Protein AF-A0A438CJ14-F1 (afdb_monomer)

Solvent-accessible surface area (backbone atoms only — not comparable to full-atom values): 4090 Å² total; per-residue (Å²): 134,67,65,50,61,53,34,54,58,47,58,76,66,44,58,53,82,80,55,66,68,58,41,51,53,53,51,54,53,39,53,67,61,40,82,86,66,50,75,66,56,51,52,50,55,56,50,67,23,41,45,70,68,58,48,50,50,52,57,47,52,59,53,55,64,75,64,74,119

Structure (mmCIF, N/CA/C/O backbone):
data_AF-A0A438CJ14-F1
#
_entry.id   AF-A0A438CJ14-F1
#
loop_
_atom_site.group_PDB
_atom_site.id
_atom_site.type_symbol
_atom_site.label_atom_id
_atom_site.label_alt_id
_atom_site.label_comp_id
_atom_site.label_asym_id
_atom_site.label_entity_id
_atom_site.label_seq_id
_atom_site.pdbx_PDB_ins_code
_atom_site.Cartn_x
_atom_site.Cartn_y
_atom_site.Cartn_z
_atom_site.occupancy
_atom_site.B_iso_or_equiv
_atom_site.auth_seq_id
_atom_site.auth_comp_id
_atom_site.auth_asym_id
_atom_site.auth_atom_id
_atom_site.pdbx_PDB_model_num
ATOM 1 N N . MET A 1 1 ? -22.308 -7.053 4.254 1.00 62.97 1 MET A N 1
ATOM 2 C CA . MET A 1 1 ? -20.886 -7.186 3.863 1.00 62.97 1 MET A CA 1
ATOM 3 C C . MET A 1 1 ? -20.089 -6.163 4.661 1.00 62.97 1 MET A C 1
ATOM 5 O O . MET A 1 1 ? -20.507 -5.014 4.699 1.00 62.97 1 MET A O 1
ATOM 9 N N . ASN A 1 2 ? -19.038 -6.567 5.379 1.00 85.25 2 ASN A N 1
ATOM 10 C CA . ASN A 1 2 ? -18.265 -5.643 6.217 1.00 85.25 2 ASN A CA 1
ATOM 11 C C . ASN A 1 2 ? -17.206 -4.929 5.359 1.00 85.25 2 ASN A C 1
ATOM 13 O O . ASN A 1 2 ? -16.179 -5.524 5.037 1.00 85.25 2 ASN A O 1
ATOM 17 N N . MET A 1 3 ? -17.473 -3.676 4.974 1.00 84.56 3 MET A N 1
ATOM 18 C CA . MET A 1 3 ? -16.593 -2.893 4.093 1.00 84.56 3 MET A CA 1
ATOM 19 C C . MET A 1 3 ? -15.196 -2.668 4.691 1.00 84.56 3 MET A C 1
ATOM 21 O O . MET A 1 3 ? -14.211 -2.702 3.962 1.00 84.56 3 MET A O 1
ATOM 25 N N . VAL A 1 4 ? -15.088 -2.554 6.020 1.00 87.12 4 VAL A N 1
ATOM 26 C CA . VAL A 1 4 ? -13.802 -2.349 6.708 1.00 87.12 4 VAL A CA 1
ATOM 27 C C . VAL A 1 4 ? -12.896 -3.570 6.560 1.00 87.12 4 VAL A C 1
ATOM 29 O O . VAL A 1 4 ? -11.713 -3.436 6.259 1.00 87.12 4 VAL A O 1
ATOM 32 N N . TRP A 1 5 ? -13.448 -4.776 6.720 1.00 89.69 5 TRP A N 1
ATOM 33 C CA . TRP A 1 5 ? -12.678 -6.013 6.561 1.00 89.69 5 TRP A CA 1
ATOM 34 C C . TRP A 1 5 ? -12.179 -6.196 5.119 1.00 89.69 5 TRP A C 1
ATOM 36 O O . TRP A 1 5 ? -11.030 -6.575 4.902 1.00 89.69 5 TRP A O 1
ATOM 46 N N . VAL A 1 6 ? -13.017 -5.868 4.128 1.00 92.75 6 VAL A N 1
ATOM 47 C CA . VAL A 1 6 ? -12.640 -5.928 2.704 1.00 92.75 6 VAL A CA 1
ATOM 48 C C . VAL A 1 6 ? -11.504 -4.950 2.394 1.00 92.75 6 VAL A C 1
ATOM 50 O O . VAL A 1 6 ? -10.543 -5.324 1.718 1.00 92.75 6 VAL A O 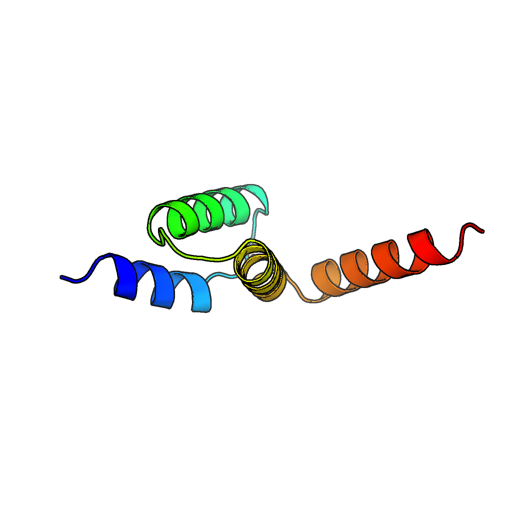1
ATOM 53 N N . ALA A 1 7 ? -11.572 -3.727 2.925 1.00 92.31 7 ALA A N 1
ATOM 54 C CA . ALA A 1 7 ? -10.515 -2.733 2.764 1.00 92.31 7 ALA A CA 1
ATOM 55 C C . ALA A 1 7 ? -9.197 -3.191 3.411 1.00 92.31 7 ALA A C 1
ATOM 57 O O . ALA A 1 7 ? -8.138 -3.096 2.793 1.00 92.31 7 ALA A O 1
ATOM 58 N N . GLN A 1 8 ? -9.250 -3.773 4.614 1.00 90.75 8 GLN A N 1
ATOM 59 C CA . GLN A 1 8 ? -8.070 -4.329 5.288 1.00 90.75 8 GLN A CA 1
ATOM 60 C C . GLN A 1 8 ? -7.420 -5.466 4.492 1.00 90.75 8 GLN A C 1
ATOM 62 O O . GLN A 1 8 ? -6.196 -5.530 4.381 1.00 90.75 8 GLN A O 1
ATOM 67 N N . GLU A 1 9 ? -8.222 -6.368 3.932 1.00 92.06 9 GLU A N 1
ATOM 68 C CA . GLU A 1 9 ? -7.714 -7.490 3.145 1.00 92.06 9 GLU A CA 1
ATOM 69 C C . GLU A 1 9 ? -7.125 -7.036 1.801 1.00 92.06 9 GLU A C 1
ATOM 71 O O . GLU A 1 9 ? -6.120 -7.582 1.343 1.00 92.06 9 GLU A O 1
ATOM 76 N N . SER A 1 10 ? -7.707 -5.997 1.200 1.00 93.19 10 SER A N 1
ATOM 77 C CA . SER A 1 10 ? -7.190 -5.366 -0.019 1.00 93.19 10 SER A CA 1
ATOM 78 C C . SER A 1 10 ? -5.872 -4.638 0.252 1.00 93.19 10 SER A C 1
ATOM 80 O O . SER A 1 10 ? -4.911 -4.806 -0.496 1.00 93.19 10 SER A O 1
ATOM 82 N N . LEU A 1 11 ? -5.770 -3.931 1.381 1.00 93.62 11 LEU A N 1
ATOM 83 C CA . LEU A 1 11 ? -4.552 -3.236 1.799 1.00 93.62 11 LEU A CA 1
ATOM 84 C C . LEU A 1 11 ? -3.360 -4.187 1.964 1.00 93.62 11 LEU A C 1
ATOM 86 O O . LEU A 1 11 ? -2.260 -3.867 1.525 1.00 93.62 11 LEU A O 1
ATOM 90 N N . LYS A 1 12 ? -3.572 -5.384 2.527 1.00 90.56 12 LYS A N 1
ATOM 91 C CA . LYS A 1 12 ? -2.516 -6.409 2.665 1.00 90.56 12 LYS A CA 1
ATOM 92 C C . LYS A 1 12 ? -1.989 -6.924 1.323 1.00 90.56 12 LYS A C 1
ATOM 94 O O . LYS A 1 12 ? -0.858 -7.402 1.249 1.00 90.56 12 LYS A O 1
ATOM 99 N N . LYS A 1 13 ? -2.826 -6.897 0.285 1.00 92.38 13 LYS A N 1
ATOM 100 C CA . LYS A 1 13 ? -2.508 -7.401 -1.060 1.00 92.38 13 LYS A CA 1
ATOM 101 C C . LYS A 1 13 ? -1.986 -6.307 -1.983 1.00 92.38 13 LYS A C 1
ATOM 103 O O . LYS A 1 13 ? -1.410 -6.637 -3.019 1.00 92.38 13 LYS A O 1
ATOM 108 N N . LEU A 1 14 ? -2.167 -5.042 -1.605 1.00 94.19 14 LEU A N 1
ATOM 109 C CA . LEU A 1 14 ? -1.763 -3.896 -2.395 1.00 94.19 14 LEU A CA 1
ATOM 110 C C . LEU A 1 14 ? -0.252 -3.920 -2.639 1.00 94.19 14 LEU A C 1
ATOM 112 O O . LEU A 1 14 ? 0.556 -3.968 -1.710 1.00 94.19 14 LEU A O 1
ATOM 116 N N . LYS A 1 15 ? 0.131 -3.872 -3.914 1.00 93.75 15 LYS A N 1
ATOM 117 C CA . LYS A 1 15 ? 1.527 -3.824 -4.343 1.00 93.75 15 LYS A CA 1
ATOM 118 C C . LYS A 1 15 ? 1.687 -2.833 -5.476 1.00 93.75 15 LYS A C 1
ATOM 120 O O . LYS A 1 15 ? 0.857 -2.769 -6.378 1.00 93.75 15 LYS A O 1
ATOM 125 N N . TRP A 1 16 ? 2.800 -2.112 -5.480 1.00 91.88 16 TRP A N 1
ATOM 126 C CA . TRP A 1 16 ? 3.182 -1.303 -6.624 1.00 91.88 16 TRP A CA 1
ATOM 127 C C . TRP A 1 16 ? 3.672 -2.205 -7.767 1.00 91.88 16 TRP A C 1
ATOM 129 O O . TRP A 1 16 ? 4.799 -2.708 -7.763 1.00 91.88 16 TRP A O 1
ATOM 139 N N . THR A 1 17 ? 2.805 -2.415 -8.756 1.00 85.19 17 THR A N 1
ATOM 140 C CA . THR A 1 17 ? 3.055 -3.298 -9.905 1.00 85.19 17 THR A CA 1
ATOM 141 C C . THR A 1 17 ? 3.505 -2.553 -11.160 1.00 85.19 17 THR A C 1
ATOM 143 O O . THR A 1 17 ? 4.378 -3.050 -11.867 1.00 85.19 17 THR A O 1
ATOM 146 N N . SER A 1 18 ? 2.954 -1.368 -11.443 1.00 82.44 18 SER A N 1
ATOM 147 C CA . SER A 1 18 ? 3.268 -0.618 -12.671 1.00 82.44 18 SER A CA 1
ATOM 148 C C . SER A 1 18 ? 3.479 0.867 -12.401 1.00 82.44 18 SER A C 1
ATOM 150 O O . SER A 1 18 ? 4.616 1.303 -12.222 1.00 82.44 18 SER A O 1
ATOM 152 N N . PHE A 1 19 ? 2.408 1.653 -12.295 1.00 90.44 19 PHE A N 1
ATOM 153 C CA . PHE A 1 19 ? 2.518 3.090 -12.074 1.00 90.44 19 PHE A CA 1
ATOM 154 C C . PHE A 1 19 ? 2.354 3.432 -10.600 1.00 90.44 19 PHE A C 1
ATOM 156 O O . PHE A 1 19 ? 1.388 3.043 -9.946 1.00 90.44 19 PHE A O 1
ATOM 163 N N . PHE A 1 20 ? 3.302 4.209 -10.081 1.00 88.62 20 PHE A N 1
ATOM 164 C CA . PHE A 1 20 ? 3.270 4.664 -8.695 1.00 88.62 20 PHE A CA 1
ATOM 165 C C . PHE A 1 20 ? 2.017 5.500 -8.391 1.00 88.62 20 PHE A C 1
ATOM 167 O O . PHE A 1 20 ? 1.469 5.418 -7.298 1.00 88.62 20 PHE A O 1
ATOM 174 N N . ILE A 1 21 ? 1.529 6.266 -9.372 1.00 92.69 21 ILE A N 1
ATOM 175 C CA . ILE A 1 21 ? 0.317 7.084 -9.229 1.00 92.69 21 ILE A CA 1
ATOM 176 C C . ILE A 1 21 ? -0.906 6.212 -8.926 1.00 92.69 21 ILE A C 1
ATOM 178 O O . ILE A 1 21 ? -1.702 6.572 -8.061 1.00 92.69 21 ILE A O 1
ATOM 182 N N . ASP A 1 22 ? -1.043 5.071 -9.599 1.00 93.88 22 ASP A N 1
ATOM 183 C CA . ASP A 1 22 ? -2.177 4.167 -9.390 1.00 93.88 22 ASP A CA 1
ATOM 184 C C . ASP A 1 22 ? -2.102 3.517 -8.007 1.00 93.88 22 ASP A C 1
ATOM 186 O O . ASP A 1 22 ? -3.093 3.500 -7.281 1.00 93.88 22 ASP A O 1
ATOM 190 N N . TYR A 1 23 ? -0.896 3.120 -7.584 1.00 95.00 23 TYR A N 1
ATOM 191 C CA . TYR A 1 23 ? -0.647 2.630 -6.228 1.00 95.00 23 TYR A CA 1
ATOM 192 C C . TYR A 1 23 ? -1.042 3.652 -5.152 1.00 95.00 23 TYR A C 1
ATOM 194 O O . TYR A 1 23 ? -1.734 3.310 -4.197 1.00 95.00 23 TYR A O 1
ATOM 202 N N . VAL A 1 24 ? -0.630 4.918 -5.304 1.00 93.94 24 VAL A N 1
ATOM 203 C CA . VAL A 1 24 ? -0.965 5.982 -4.344 1.00 93.94 24 VAL A CA 1
ATOM 204 C C . VAL A 1 24 ? -2.473 6.218 -4.298 1.00 93.94 24 VAL A C 1
ATOM 206 O O . VAL A 1 24 ? -3.026 6.329 -3.208 1.00 93.94 24 VAL A O 1
ATOM 209 N N . LYS A 1 25 ? -3.149 6.258 -5.452 1.00 94.94 25 LYS A N 1
ATOM 210 C CA . LYS A 1 25 ? -4.609 6.426 -5.517 1.00 94.94 25 LYS A CA 1
ATOM 211 C C . LYS A 1 25 ? -5.343 5.295 -4.799 1.00 94.94 25 LYS A C 1
ATOM 213 O O . LYS A 1 25 ? -6.227 5.566 -3.989 1.00 94.94 25 LYS A O 1
ATOM 218 N N . GLU A 1 26 ? -4.965 4.049 -5.072 1.00 94.38 26 GLU A N 1
ATOM 219 C CA . GLU A 1 26 ? -5.596 2.872 -4.472 1.00 94.38 26 GLU A CA 1
ATOM 220 C C . GLU A 1 26 ? -5.331 2.808 -2.961 1.00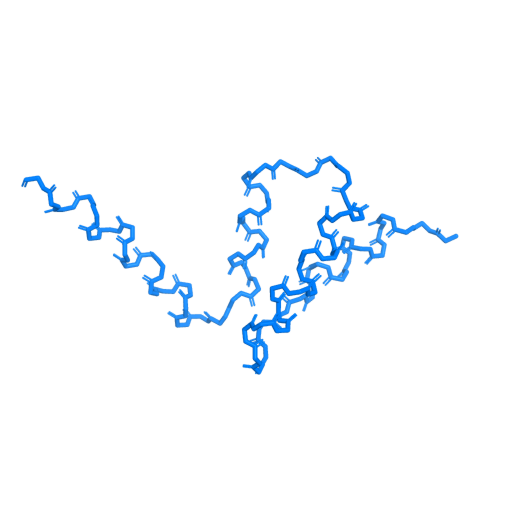 94.38 26 GLU A C 1
ATOM 222 O O . GLU A 1 26 ? -6.263 2.645 -2.174 1.00 94.38 26 GLU A O 1
ATOM 227 N N . PHE A 1 27 ? -4.091 3.068 -2.535 1.00 94.75 27 PHE A N 1
ATOM 228 C CA . PHE A 1 27 ? -3.741 3.176 -1.120 1.00 94.75 27 PHE A CA 1
ATOM 229 C C . PHE A 1 27 ? -4.561 4.262 -0.408 1.00 94.75 27 PHE A C 1
ATOM 231 O O . PHE A 1 27 ? -5.133 4.017 0.654 1.00 94.75 27 PHE A O 1
ATOM 238 N N . SER A 1 28 ? -4.651 5.463 -0.990 1.00 93.06 28 SER A N 1
ATOM 239 C CA . SER A 1 28 ? -5.424 6.571 -0.425 1.00 93.06 28 SER A CA 1
ATOM 240 C C . SER A 1 28 ? -6.906 6.234 -0.289 1.00 93.06 28 SER A C 1
ATOM 242 O O . SER A 1 28 ? -7.491 6.572 0.736 1.00 93.06 28 SER A O 1
ATOM 244 N N . SER A 1 29 ? -7.495 5.535 -1.265 1.00 93.50 29 SER A N 1
ATOM 245 C CA . SER A 1 29 ? -8.883 5.068 -1.172 1.00 93.50 29 SER A CA 1
ATOM 246 C C . SER A 1 29 ? -9.074 4.119 0.013 1.00 93.50 29 SER A C 1
ATOM 248 O O . SER A 1 29 ? -9.954 4.334 0.841 1.00 93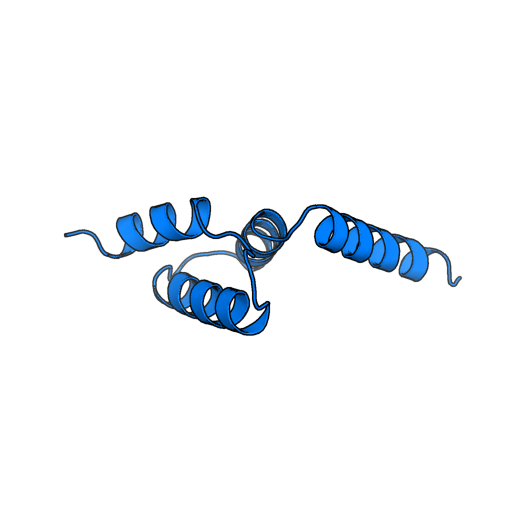.50 29 SER A O 1
ATOM 250 N N . LEU A 1 30 ? -8.200 3.118 0.155 1.00 93.56 30 LEU A N 1
ATOM 251 C CA . LEU A 1 30 ? -8.296 2.109 1.215 1.00 93.56 30 LEU A CA 1
ATOM 252 C C . LEU A 1 30 ? -8.134 2.700 2.621 1.00 93.56 30 LEU A C 1
ATOM 254 O O . LEU A 1 30 ? -8.788 2.264 3.565 1.00 93.56 30 LEU A O 1
ATOM 258 N N . ILE A 1 31 ? -7.279 3.710 2.776 1.00 91.81 31 ILE A N 1
ATOM 259 C CA . ILE A 1 31 ? -7.077 4.380 4.065 1.00 91.81 31 ILE A CA 1
ATOM 260 C C . ILE A 1 31 ? -8.287 5.228 4.485 1.00 91.81 31 ILE A C 1
ATOM 262 O O . ILE A 1 31 ? -8.494 5.418 5.683 1.00 91.81 31 ILE A O 1
ATOM 266 N N . LEU A 1 32 ? -9.093 5.726 3.543 1.00 90.56 32 LEU A N 1
ATOM 267 C CA . LEU A 1 32 ? -10.334 6.440 3.867 1.00 90.56 32 LEU A CA 1
ATOM 268 C C . LEU A 1 32 ? -11.418 5.489 4.394 1.00 90.56 32 LEU A C 1
ATOM 270 O O . LEU A 1 32 ? -12.183 5.870 5.282 1.00 90.56 32 LEU A O 1
ATOM 274 N N . ASP A 1 33 ? -11.432 4.247 3.909 1.00 89.81 33 ASP A N 1
ATOM 275 C CA . ASP A 1 33 ? -12.366 3.209 4.356 1.00 89.81 33 ASP A CA 1
ATOM 276 C C . ASP A 1 33 ? -12.008 2.642 5.747 1.00 89.81 33 ASP A C 1
ATOM 278 O O . ASP A 1 33 ? -12.868 2.101 6.448 1.00 89.81 33 ASP A O 1
ATOM 282 N N . ILE A 1 34 ? -10.752 2.797 6.192 1.00 90.50 34 ILE A N 1
ATOM 283 C CA . ILE A 1 34 ? -10.252 2.323 7.493 1.00 90.50 34 ILE A CA 1
ATOM 284 C C . ILE A 1 34 ? -10.091 3.513 8.457 1.00 90.50 34 ILE A C 1
ATOM 286 O O . ILE A 1 34 ? -9.004 4.076 8.615 1.00 90.50 34 ILE A O 1
ATOM 290 N N . LYS A 1 35 ? -11.189 3.888 9.129 1.00 80.50 35 LYS A N 1
ATOM 291 C CA . LYS A 1 35 ? -11.285 5.102 9.968 1.00 80.50 35 LYS A CA 1
ATOM 292 C C . LYS A 1 35 ? -10.231 5.233 11.079 1.00 80.50 35 LYS A C 1
ATOM 294 O O . LYS A 1 35 ? -9.755 6.342 11.304 1.00 80.50 35 LYS A O 1
ATOM 299 N N . ASP A 1 36 ? -9.819 4.135 11.712 1.00 85.62 36 ASP A N 1
ATOM 300 C CA . ASP A 1 36 ? -9.009 4.176 12.944 1.00 85.62 36 ASP A CA 1
ATOM 301 C C . ASP A 1 36 ? -7.559 3.696 12.762 1.00 85.62 36 ASP A C 1
ATOM 303 O O . ASP A 1 36 ? -6.941 3.164 13.682 1.00 85.62 36 ASP A O 1
ATOM 307 N N . MET A 1 37 ? -6.979 3.868 11.568 1.00 88.94 37 MET A N 1
ATOM 308 C CA . MET A 1 37 ? -5.568 3.532 11.353 1.00 88.94 37 MET A CA 1
ATOM 309 C C . MET A 1 37 ? -4.642 4.656 11.846 1.00 88.94 37 MET A C 1
ATOM 311 O O . MET A 1 37 ? -4.797 5.823 11.463 1.00 88.94 37 MET A O 1
ATOM 315 N N . SER A 1 38 ? -3.636 4.315 12.656 1.00 91.50 38 SER A N 1
ATOM 316 C CA . SER A 1 38 ? -2.652 5.291 13.131 1.00 91.50 38 SER A CA 1
ATOM 317 C C . SER A 1 38 ? -1.757 5.797 11.988 1.00 91.50 38 SER A C 1
ATOM 319 O O . SER A 1 38 ? -1.626 5.160 10.942 1.00 91.50 38 SER A O 1
ATOM 321 N N . LYS A 1 39 ? -1.101 6.952 12.167 1.00 88.69 39 LYS A N 1
ATOM 322 C CA . LYS A 1 39 ? -0.125 7.458 11.179 1.00 88.69 39 LYS A CA 1
ATOM 323 C C . LYS A 1 39 ? 1.041 6.485 10.966 1.00 88.69 39 LYS A C 1
ATOM 325 O O . LYS A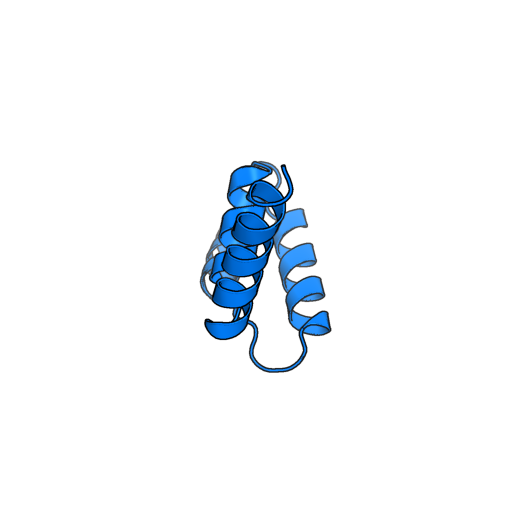 1 39 ? 1.515 6.355 9.840 1.00 88.69 39 LYS A O 1
ATOM 330 N N . VAL A 1 40 ? 1.473 5.807 12.031 1.00 90.25 40 VAL A N 1
ATOM 331 C CA . VAL A 1 40 ? 2.558 4.817 11.986 1.00 90.25 40 VAL A CA 1
ATOM 332 C C . VAL A 1 40 ? 2.128 3.604 11.165 1.00 90.25 40 VAL A C 1
ATOM 334 O O . VAL A 1 40 ? 2.842 3.205 10.249 1.00 90.25 40 VAL A O 1
ATOM 337 N N . ASP A 1 41 ? 0.921 3.090 11.405 1.00 90.69 41 ASP A N 1
ATOM 338 C CA . ASP A 1 41 ? 0.388 1.953 10.651 1.00 90.69 41 ASP A CA 1
ATOM 339 C C . ASP A 1 41 ? 0.170 2.306 9.178 1.00 90.69 41 ASP A C 1
ATOM 341 O O . ASP A 1 41 ? 0.484 1.504 8.298 1.00 90.69 41 ASP A O 1
ATOM 345 N N . LYS A 1 42 ? -0.305 3.524 8.881 1.00 91.81 42 LYS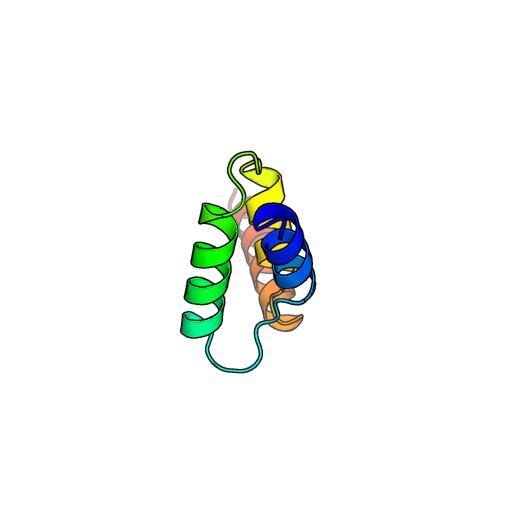 A N 1
ATOM 346 C CA . LYS A 1 42 ? -0.430 4.022 7.501 1.00 91.81 42 LYS A CA 1
ATOM 347 C C . LYS A 1 42 ? 0.917 3.996 6.789 1.00 91.81 42 LYS A C 1
ATOM 349 O O . LYS A 1 42 ? 1.016 3.454 5.693 1.00 91.81 42 LYS A O 1
ATOM 354 N N . LEU A 1 43 ? 1.959 4.541 7.415 1.00 91.00 43 LEU A N 1
ATOM 355 C CA . LEU A 1 43 ? 3.297 4.560 6.830 1.00 91.00 43 LEU A CA 1
ATOM 356 C C . LEU A 1 43 ? 3.845 3.142 6.624 1.00 91.00 43 LEU A C 1
ATOM 358 O O . LEU A 1 43 ? 4.390 2.843 5.562 1.00 91.00 43 LEU A O 1
ATOM 362 N N . PHE A 1 44 ? 3.657 2.257 7.604 1.00 90.06 44 PHE A N 1
ATOM 363 C CA . PHE A 1 44 ? 4.126 0.878 7.521 1.00 90.06 44 PHE A CA 1
ATOM 364 C C . PHE A 1 44 ? 3.457 0.111 6.371 1.00 90.06 44 PHE A C 1
ATOM 366 O O . PHE A 1 44 ? 4.150 -0.486 5.547 1.00 90.06 44 PHE A O 1
ATOM 373 N N . ASN A 1 45 ? 2.126 0.185 6.258 1.00 92.06 45 ASN A N 1
ATOM 374 C CA . ASN A 1 45 ? 1.385 -0.444 5.161 1.00 92.06 45 ASN A CA 1
ATOM 375 C C . ASN A 1 45 ? 1.775 0.154 3.802 1.00 92.06 45 ASN A C 1
ATOM 377 O O . ASN A 1 45 ? 1.972 -0.583 2.836 1.00 92.06 45 ASN A O 1
ATOM 381 N N . PHE A 1 46 ? 1.957 1.478 3.737 1.00 92.50 46 PHE A N 1
ATOM 382 C CA . PHE A 1 46 ? 2.401 2.150 2.520 1.00 92.50 46 PHE A CA 1
ATOM 383 C C . PHE A 1 46 ? 3.770 1.648 2.063 1.00 92.50 46 PHE A C 1
ATOM 385 O O . PHE A 1 46 ? 3.958 1.372 0.883 1.00 92.50 46 PHE A O 1
ATOM 392 N N 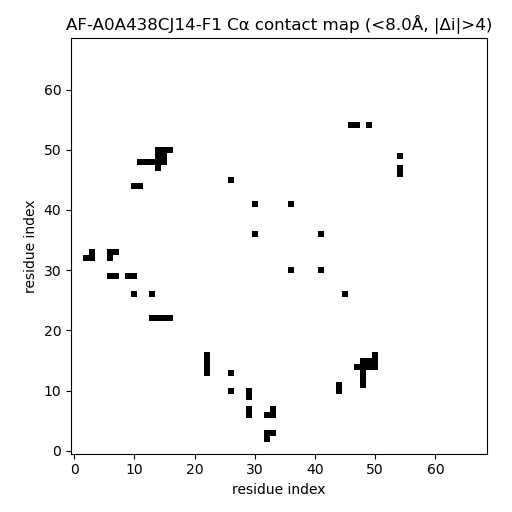. MET A 1 47 ? 4.728 1.507 2.979 1.00 92.06 47 MET A N 1
ATOM 393 C CA . MET A 1 47 ? 6.064 1.012 2.653 1.00 92.06 47 MET A CA 1
ATOM 394 C C . MET A 1 47 ? 6.064 -0.467 2.267 1.00 92.06 47 MET A C 1
ATOM 396 O O . MET A 1 47 ? 6.817 -0.859 1.376 1.00 92.06 47 MET A O 1
ATOM 400 N N . PHE A 1 48 ? 5.229 -1.282 2.913 1.00 91.62 48 PHE A N 1
ATOM 401 C CA . PHE A 1 48 ? 5.161 -2.720 2.667 1.00 91.62 48 PHE A CA 1
ATOM 402 C C . PHE A 1 48 ? 4.741 -3.053 1.227 1.00 91.62 48 PHE A C 1
ATOM 404 O O . PHE A 1 48 ? 5.302 -3.967 0.623 1.00 91.62 48 PHE A O 1
ATOM 411 N N . GLY A 1 49 ? 3.820 -2.274 0.650 1.00 92.44 49 GLY A N 1
ATOM 412 C CA . GLY A 1 49 ? 3.372 -2.448 -0.735 1.00 92.44 49 GLY A CA 1
ATOM 413 C C . GLY A 1 49 ? 4.342 -1.918 -1.803 1.00 92.44 49 GLY A C 1
ATOM 414 O O . GLY A 1 49 ? 4.149 -2.189 -2.989 1.00 92.44 49 GLY A O 1
ATOM 415 N N . LEU A 1 50 ? 5.405 -1.193 -1.433 1.00 93.50 50 LEU A N 1
ATOM 416 C CA . LEU A 1 50 ? 6.403 -0.707 -2.394 1.00 93.50 50 LEU A CA 1
ATOM 417 C C . LEU A 1 50 ? 7.296 -1.834 -2.919 1.00 93.50 50 LEU A C 1
ATOM 419 O O . LEU A 1 50 ? 7.598 -2.800 -2.218 1.00 93.50 50 LEU A O 1
ATOM 423 N N . GLN A 1 51 ? 7.824 -1.651 -4.131 1.00 90.56 51 GLN A N 1
ATOM 424 C CA . GLN A 1 51 ? 8.869 -2.521 -4.663 1.00 90.56 51 GLN A CA 1
ATOM 425 C C . GLN A 1 51 ? 10.133 -2.472 -3.793 1.00 90.56 51 GLN A C 1
ATOM 427 O O . GLN A 1 51 ? 10.495 -1.431 -3.241 1.00 90.56 51 GLN A O 1
ATOM 432 N N . GLY A 1 52 ? 10.848 -3.597 -3.710 1.00 90.12 52 GLY A N 1
ATOM 433 C CA . GLY A 1 52 ? 11.997 -3.740 -2.810 1.00 90.12 52 GLY A CA 1
ATOM 434 C C . GLY A 1 52 ? 13.098 -2.693 -3.018 1.00 90.12 52 GLY A C 1
ATOM 435 O O . GLY A 1 52 ? 13.694 -2.235 -2.042 1.00 90.12 52 GLY A O 1
ATOM 436 N N . TRP A 1 53 ? 13.341 -2.258 -4.261 1.00 89.50 53 TRP A N 1
ATOM 437 C CA . TRP A 1 53 ? 14.318 -1.200 -4.550 1.00 89.50 53 TRP A CA 1
ATOM 438 C C . TRP A 1 53 ? 13.874 0.164 -4.003 1.00 89.50 53 TRP A C 1
ATOM 440 O O . TRP A 1 53 ? 14.693 0.889 -3.447 1.00 89.50 53 TRP A O 1
ATOM 4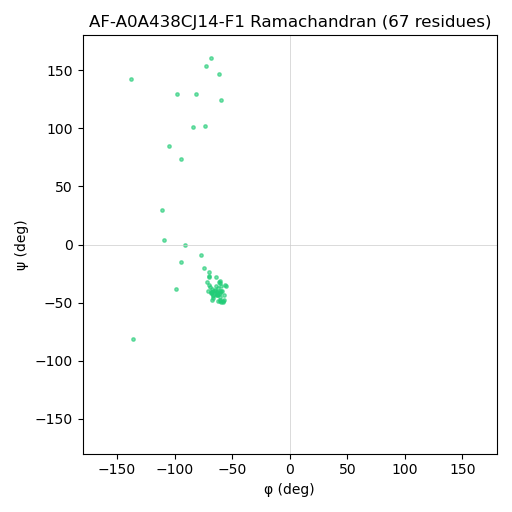50 N N . ALA A 1 54 ? 12.581 0.484 -4.072 1.00 89.88 54 ALA A N 1
ATOM 451 C CA . ALA A 1 54 ? 12.031 1.741 -3.575 1.00 89.88 54 ALA A CA 1
ATOM 452 C C . ALA A 1 54 ? 12.044 1.788 -2.044 1.00 89.88 54 ALA A C 1
ATOM 454 O O . ALA A 1 54 ? 12.451 2.788 -1.455 1.00 89.88 54 ALA A O 1
ATOM 455 N N . GLN A 1 55 ? 11.718 0.667 -1.392 1.00 91.19 55 GLN A N 1
ATOM 456 C CA . GLN A 1 55 ? 11.902 0.529 0.053 1.00 91.19 55 GLN A CA 1
ATOM 457 C C . GLN A 1 55 ? 13.371 0.726 0.461 1.00 91.19 55 GLN A C 1
ATOM 459 O O . GLN A 1 55 ? 13.665 1.340 1.486 1.00 91.19 55 GLN A O 1
ATOM 464 N N . LYS A 1 56 ? 14.313 0.189 -0.328 1.00 90.19 56 LYS A N 1
ATOM 465 C CA . LYS A 1 56 ? 15.754 0.328 -0.076 1.00 90.19 56 LYS A CA 1
ATOM 466 C C . LYS A 1 56 ? 16.216 1.775 -0.231 1.00 90.19 56 LYS A C 1
ATOM 468 O O . LYS A 1 56 ? 17.008 2.232 0.586 1.00 90.19 56 LYS A O 1
ATOM 473 N N . GLU A 1 57 ? 15.706 2.481 -1.234 1.00 89.00 57 GLU A N 1
ATOM 474 C CA . GLU A 1 57 ? 16.029 3.886 -1.479 1.00 89.00 57 GLU A CA 1
ATOM 475 C C . GLU A 1 57 ? 15.491 4.804 -0.376 1.00 89.00 57 GLU A C 1
ATOM 477 O O . GLU A 1 57 ? 16.214 5.683 0.087 1.00 89.00 57 GLU A O 1
ATOM 482 N N . LEU A 1 58 ? 14.270 4.562 0.113 1.00 87.19 58 LEU A N 1
ATOM 483 C CA . LEU A 1 58 ? 13.714 5.294 1.257 1.00 87.19 58 LEU A CA 1
ATOM 484 C C . LEU A 1 58 ? 14.583 5.123 2.509 1.00 87.19 58 LEU A C 1
ATOM 486 O O . LEU A 1 58 ? 15.024 6.113 3.088 1.00 87.19 58 LEU A O 1
ATOM 490 N N . ARG A 1 59 ? 14.943 3.877 2.849 1.00 85.56 59 ARG A N 1
ATOM 491 C CA . ARG A 1 59 ? 15.856 3.584 3.970 1.00 85.56 59 ARG A CA 1
ATOM 492 C C . ARG A 1 59 ? 17.244 4.204 3.790 1.00 85.56 59 ARG A C 1
ATOM 494 O O . ARG A 1 59 ? 17.906 4.535 4.771 1.00 85.56 59 ARG A O 1
ATOM 501 N N . ARG A 1 60 ? 17.719 4.336 2.545 1.00 86.62 60 ARG A N 1
ATOM 502 C CA . ARG A 1 60 ? 18.991 5.006 2.243 1.00 86.62 60 ARG A CA 1
ATOM 503 C C . ARG A 1 60 ? 18.899 6.500 2.540 1.00 86.62 60 ARG A C 1
ATOM 505 O O . ARG A 1 60 ? 19.788 7.014 3.210 1.00 86.62 60 ARG A O 1
ATOM 512 N N . LYS A 1 61 ? 17.834 7.163 2.080 1.00 77.44 61 LYS A N 1
ATOM 513 C CA . LYS A 1 61 ? 17.617 8.601 2.296 1.00 77.44 61 LYS A CA 1
ATOM 514 C C . LYS A 1 61 ? 17.465 8.958 3.771 1.00 77.44 61 LYS A C 1
ATOM 516 O O . LYS A 1 61 ? 18.055 9.936 4.213 1.00 77.44 61 LYS A O 1
ATOM 521 N N . GLU A 1 62 ? 16.742 8.144 4.536 1.00 70.94 62 GLU A N 1
ATOM 522 C CA . GLU A 1 62 ? 16.655 8.304 5.995 1.00 70.94 62 GLU A CA 1
ATOM 523 C C . GLU A 1 62 ? 18.042 8.266 6.645 1.00 70.94 62 GLU A C 1
ATOM 525 O O . GLU A 1 62 ? 18.369 9.120 7.462 1.00 70.94 62 GLU A O 1
ATOM 530 N N . ARG A 1 63 ? 18.901 7.330 6.222 1.00 60.69 63 ARG A N 1
ATOM 531 C CA . ARG A 1 63 ? 20.262 7.201 6.756 1.00 60.69 63 ARG A CA 1
ATOM 532 C C . ARG A 1 63 ? 21.164 8.377 6.382 1.00 60.69 63 ARG A C 1
ATOM 534 O O . ARG A 1 63 ? 21.924 8.836 7.229 1.00 60.69 63 ARG A O 1
ATOM 541 N N . THR A 1 64 ? 21.094 8.857 5.140 1.00 59.31 64 THR A N 1
ATOM 542 C CA . THR A 1 64 ? 21.909 9.997 4.684 1.00 59.31 64 THR A CA 1
ATOM 543 C C . THR A 1 64 ? 21.474 11.316 5.314 1.00 59.31 64 THR A C 1
ATOM 545 O O . THR A 1 64 ? 22.314 12.180 5.519 1.00 59.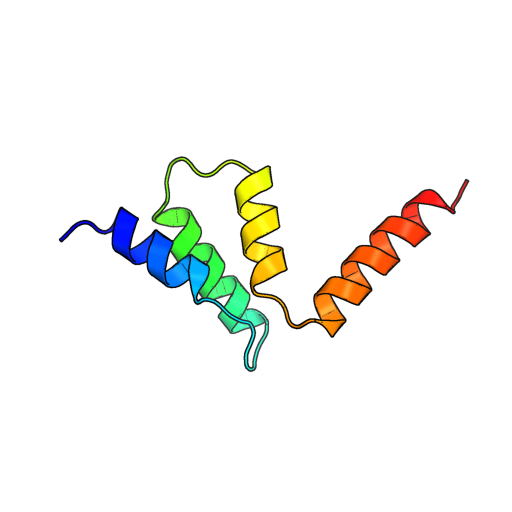31 64 THR A O 1
ATOM 548 N N . ASN A 1 65 ? 20.198 11.465 5.686 1.00 56.84 65 ASN A N 1
ATOM 549 C CA . ASN A 1 65 ? 19.713 12.652 6.395 1.00 56.84 65 ASN A CA 1
ATOM 550 C C . ASN A 1 65 ? 20.227 12.738 7.845 1.00 56.84 65 ASN A C 1
ATOM 552 O O . ASN A 1 65 ? 20.308 13.835 8.378 1.00 56.84 65 ASN A O 1
ATOM 556 N N . CYS A 1 66 ? 20.601 11.614 8.470 1.00 54.31 66 CYS A N 1
ATOM 557 C CA . CYS A 1 66 ? 21.214 11.580 9.807 1.00 54.31 66 CYS A CA 1
ATOM 558 C C . CYS A 1 66 ? 22.754 11.641 9.796 1.00 54.31 66 CYS A C 1
ATOM 560 O O . CYS A 1 66 ? 23.362 11.559 10.854 1.00 54.31 66 CYS A O 1
ATOM 562 N N . THR A 1 67 ? 23.398 11.713 8.625 1.00 47.44 67 THR A N 1
ATOM 563 C CA . THR A 1 67 ? 24.871 11.833 8.498 1.00 47.44 67 THR A CA 1
ATOM 564 C C . THR A 1 67 ? 25.318 13.212 8.015 1.00 47.44 67 THR A C 1
ATOM 566 O O . THR A 1 67 ? 26.506 13.424 7.793 1.00 47.44 67 THR A O 1
ATOM 569 N N . ILE A 1 68 ? 24.374 14.142 7.852 1.00 52.19 68 ILE A N 1
ATOM 570 C CA . ILE A 1 68 ? 24.652 15.564 7.653 1.00 52.19 68 ILE A CA 1
ATOM 571 C C . ILE A 1 68 ? 24.571 16.219 9.039 1.00 52.19 68 ILE A C 1
ATOM 573 O O . ILE A 1 68 ? 23.584 16.868 9.371 1.00 52.19 68 ILE A O 1
ATOM 577 N N . GLU A 1 69 ? 25.590 15.967 9.857 1.00 47.34 69 GLU A N 1
ATOM 578 C CA . GLU A 1 69 ? 25.975 16.775 11.021 1.00 47.34 69 GLU A CA 1
ATOM 579 C C . GLU A 1 69 ? 27.460 17.119 10.886 1.00 47.34 69 GLU A C 1
ATOM 581 O O . GLU A 1 69 ? 28.246 16.202 10.543 1.00 47.34 69 GLU A O 1
#

Radius of gyration: 14.08 Å; Cα contacts (8 Å, |Δi|>4): 36; chains: 1; bounding box: 47×24×26 Å

pLDDT: mean 86.02, std 12.03, range [47.34, 95.0]

Mean predicted aligned error: 6.12 Å

Organism: Vitis vinifera (NCBI:txid29760)

Sequence (69 aa):
MNMVWVAQESLKKLKWTSFFIDYVKEFSSLILDIKDMSKVDKLFNFMFGLQGWAQKELRRKERTNCTIE

Nearest PDB structures (foldseek):
  7lga-assembly2_D  TM=9.052E-01  e=1.190E-01  Homo sapiens
  7lga-assembly1_B  TM=8.934E-01  e=1.190E-01  Homo sapiens
  4x3x-assembly1_A  TM=5.747E-01  e=6.831E+00  Rattus norvegicus

Secondary structure (DSSP, 8-state):
--HHHHHHHHHHH----S-HHHHHHHHHHHHHH-TT--HHHHHHHHHHT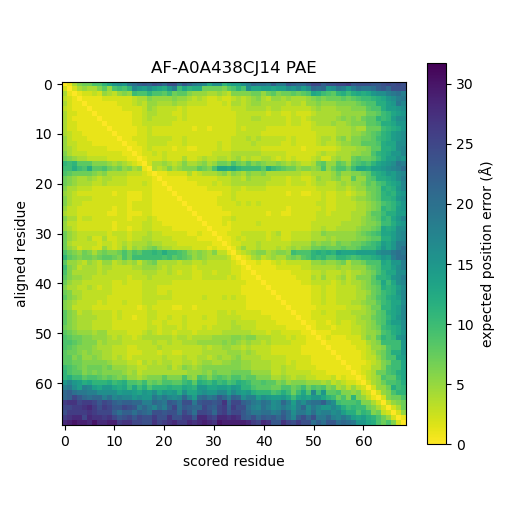S-HHHHHHHHHHHHHHTS--

Foldseek 3Di:
DQQLVVLVVVLQVAADDDDPVVSVVSLVVSVVSNPDQDPVNSVVSSLVRYDPVVNVVVVVVVVVVVVPD